Protein AF-A0A257W809-F1 (afdb_monomer)

Structure (mmCIF, N/CA/C/O backbone):
data_AF-A0A257W809-F1
#
_entry.id   AF-A0A257W809-F1
#
loop_
_atom_site.group_PDB
_atom_site.id
_atom_site.type_symbol
_atom_site.label_atom_id
_atom_site.label_alt_id
_atom_site.label_comp_id
_atom_site.label_asym_id
_atom_site.label_entity_id
_atom_site.label_seq_id
_atom_site.pdbx_PDB_ins_code
_atom_site.Cartn_x
_atom_site.Cartn_y
_atom_site.Cartn_z
_atom_site.occupancy
_atom_site.B_iso_or_equiv
_atom_site.auth_seq_id
_atom_site.auth_comp_id
_atom_site.auth_asym_id
_atom_site.auth_atom_id
_atom_site.pdbx_PDB_model_num
ATOM 1 N N . LEU A 1 1 ? 18.303 -10.948 19.053 1.00 70.69 1 LEU A N 1
ATOM 2 C CA . LEU A 1 1 ? 16.879 -10.993 18.641 1.00 70.69 1 LEU A CA 1
ATOM 3 C C . LEU A 1 1 ? 16.386 -9.646 18.102 1.00 70.69 1 LEU A C 1
ATOM 5 O O . LEU A 1 1 ? 15.969 -9.601 16.956 1.00 70.69 1 LEU A O 1
ATOM 9 N N . ALA A 1 2 ? 16.507 -8.548 18.862 1.00 74.88 2 ALA A N 1
ATOM 10 C CA . ALA A 1 2 ? 16.069 -7.210 18.430 1.00 74.88 2 ALA A CA 1
ATOM 11 C C . ALA A 1 2 ? 16.706 -6.735 17.104 1.00 74.88 2 ALA A C 1
ATOM 13 O O . ALA A 1 2 ? 15.988 -6.316 16.204 1.00 74.88 2 ALA A O 1
ATOM 14 N N . CYS A 1 3 ? 18.026 -6.891 16.923 1.00 78.38 3 CYS A N 1
ATOM 15 C CA . CYS A 1 3 ? 18.690 -6.518 15.662 1.00 78.38 3 CYS A CA 1
ATOM 16 C C . CYS A 1 3 ? 18.237 -7.364 14.459 1.00 78.38 3 CYS A C 1
ATOM 18 O O . CYS A 1 3 ? 18.166 -6.854 13.348 1.00 78.38 3 CYS A O 1
ATOM 20 N N . ALA A 1 4 ? 17.895 -8.639 14.677 1.00 81.19 4 ALA A N 1
ATOM 21 C CA . ALA A 1 4 ? 17.389 -9.511 13.616 1.00 81.19 4 ALA A CA 1
ATOM 22 C C . ALA A 1 4 ? 15.960 -9.121 13.202 1.00 81.19 4 ALA A C 1
ATOM 24 O O . ALA A 1 4 ? 15.661 -9.063 12.014 1.00 81.19 4 ALA A O 1
ATOM 25 N N . ALA A 1 5 ? 15.102 -8.778 14.171 1.00 78.06 5 ALA A N 1
ATOM 26 C CA . ALA A 1 5 ? 13.747 -8.293 13.906 1.00 78.06 5 ALA A CA 1
ATOM 27 C C . ALA A 1 5 ? 13.747 -6.942 13.164 1.00 78.06 5 ALA A C 1
ATOM 29 O O . ALA A 1 5 ? 13.004 -6.764 12.200 1.00 78.06 5 ALA A O 1
ATOM 30 N N . LEU A 1 6 ? 14.628 -6.015 13.559 1.00 78.38 6 LEU A N 1
ATOM 31 C CA . LEU A 1 6 ? 14.807 -4.736 12.863 1.00 78.38 6 LEU A CA 1
ATOM 32 C C . LEU A 1 6 ? 15.361 -4.928 11.443 1.00 78.38 6 LEU A C 1
ATOM 34 O O . LEU A 1 6 ? 14.878 -4.295 10.508 1.00 78.38 6 LEU A O 1
ATOM 38 N N . GLY A 1 7 ? 16.328 -5.834 11.263 1.00 80.38 7 GLY A N 1
ATOM 39 C CA . GLY A 1 7 ? 16.861 -6.179 9.944 1.00 80.38 7 GLY A CA 1
ATOM 40 C C . GLY A 1 7 ? 15.795 -6.752 9.006 1.00 80.38 7 GLY A C 1
ATOM 41 O O . GLY A 1 7 ? 15.710 -6.337 7.853 1.00 80.38 7 GLY A O 1
ATOM 42 N N . PHE A 1 8 ? 14.931 -7.637 9.509 1.00 82.56 8 PHE A N 1
ATOM 43 C CA . PHE A 1 8 ? 13.833 -8.210 8.727 1.00 82.56 8 PHE A CA 1
ATOM 44 C C . PHE A 1 8 ? 12.796 -7.156 8.317 1.00 82.56 8 PHE A C 1
ATOM 46 O O . PHE A 1 8 ? 12.375 -7.120 7.163 1.00 82.56 8 PHE A O 1
ATOM 53 N N . SER A 1 9 ? 12.434 -6.250 9.232 1.00 79.62 9 SER A N 1
ATOM 54 C CA . SER A 1 9 ? 11.493 -5.162 8.938 1.00 79.62 9 SER A CA 1
ATOM 55 C C . SER A 1 9 ? 12.020 -4.216 7.856 1.00 79.62 9 SER A C 1
ATOM 57 O O . SER A 1 9 ? 11.270 -3.827 6.962 1.00 79.62 9 SER A O 1
ATOM 59 N N . THR A 1 10 ? 13.304 -3.853 7.912 1.00 81.44 10 THR A N 1
ATOM 60 C CA . THR A 1 10 ? 13.934 -3.002 6.890 1.00 81.44 10 THR A CA 1
ATOM 61 C C . THR A 1 10 ? 14.076 -3.743 5.557 1.00 81.44 10 THR A C 1
ATOM 63 O O . THR A 1 10 ? 13.860 -3.154 4.501 1.00 81.44 10 THR A O 1
ATOM 66 N N . GLY A 1 11 ? 14.377 -5.046 5.595 1.00 83.12 11 GLY A N 1
ATOM 67 C CA . GLY A 1 11 ? 14.465 -5.897 4.407 1.00 83.12 11 GLY A CA 1
ATOM 68 C C . GLY A 1 11 ? 13.133 -6.035 3.666 1.00 83.12 11 GLY A C 1
ATOM 69 O O . GLY A 1 11 ? 13.098 -5.871 2.450 1.00 83.12 11 GLY A O 1
ATOM 70 N N . PHE A 1 12 ? 12.026 -6.248 4.385 1.00 83.88 12 PHE A N 1
ATOM 71 C CA . PHE A 1 12 ? 10.683 -6.264 3.790 1.00 83.88 12 PHE A CA 1
ATOM 72 C C . PHE A 1 12 ? 10.384 -4.965 3.034 1.00 83.88 12 PHE A C 1
ATOM 74 O O . PHE A 1 12 ? 9.895 -4.984 1.906 1.00 83.8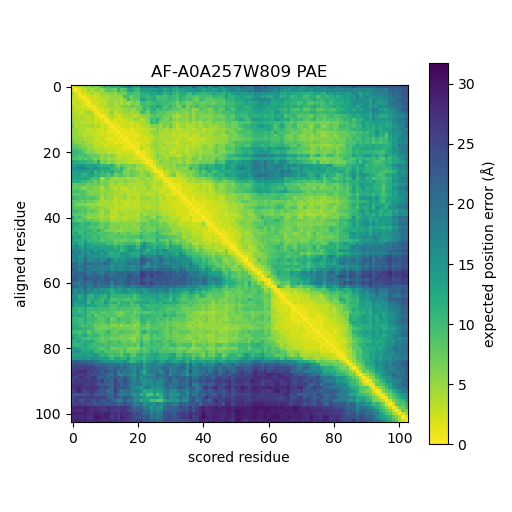8 12 PHE A O 1
ATOM 81 N N . TRP A 1 13 ? 10.725 -3.830 3.642 1.00 83.12 13 TRP A N 1
ATOM 82 C CA . TRP A 1 13 ? 10.482 -2.524 3.045 1.00 83.12 13 TRP A CA 1
ATOM 83 C C . TRP A 1 13 ? 11.326 -2.292 1.785 1.00 83.12 13 TRP A C 1
ATOM 85 O O . TRP A 1 13 ? 10.833 -1.732 0.808 1.00 83.12 13 TRP A O 1
ATOM 95 N N . ALA A 1 14 ? 12.574 -2.769 1.775 1.00 83.88 14 ALA A N 1
ATOM 96 C CA . ALA A 1 14 ? 13.424 -2.729 0.589 1.00 83.88 14 ALA A CA 1
ATOM 97 C C . ALA A 1 14 ? 12.812 -3.529 -0.573 1.00 83.88 14 ALA A C 1
ATOM 99 O O . ALA A 1 14 ? 12.725 -3.004 -1.679 1.00 83.88 14 ALA A O 1
ATOM 100 N N . ILE A 1 15 ? 12.320 -4.746 -0.307 1.00 85.12 15 ILE A N 1
ATOM 101 C CA . ILE A 1 15 ? 11.672 -5.595 -1.322 1.00 85.12 15 ILE A CA 1
ATOM 102 C C . ILE A 1 15 ? 10.394 -4.933 -1.856 1.00 85.12 15 ILE A C 1
ATOM 104 O O . ILE A 1 15 ? 10.154 -4.924 -3.058 1.00 85.12 15 ILE A O 1
ATOM 108 N N . PHE A 1 16 ? 9.582 -4.334 -0.983 1.00 82.56 16 PHE A N 1
ATOM 109 C CA . PHE A 1 16 ? 8.386 -3.593 -1.391 1.00 82.56 16 PHE A CA 1
ATOM 110 C C . PHE A 1 16 ? 8.708 -2.477 -2.397 1.00 82.56 16 PHE A C 1
ATOM 112 O O . PHE A 1 16 ? 8.046 -2.351 -3.428 1.00 82.56 16 PHE A O 1
ATOM 119 N N . VAL A 1 17 ? 9.749 -1.688 -2.121 1.00 81.94 17 VAL A N 1
ATOM 120 C CA . VAL A 1 17 ? 10.167 -0.600 -3.010 1.00 81.94 17 VAL A CA 1
ATOM 121 C C . VAL A 1 17 ? 10.712 -1.124 -4.332 1.00 81.94 17 VAL A C 1
ATOM 123 O O . VAL A 1 17 ? 10.402 -0.549 -5.373 1.00 81.94 17 VAL A O 1
ATOM 126 N N . THR A 1 18 ? 11.495 -2.203 -4.319 1.00 82.06 18 THR A N 1
ATOM 127 C CA . THR A 1 18 ? 12.045 -2.768 -5.557 1.00 82.06 18 THR A CA 1
ATOM 128 C C . THR A 1 18 ? 10.956 -3.380 -6.426 1.00 82.06 18 THR A C 1
ATOM 130 O O . THR A 1 18 ? 10.909 -3.058 -7.606 1.00 82.06 18 THR A O 1
ATOM 133 N N . MET A 1 19 ? 10.022 -4.145 -5.849 1.00 81.12 19 MET A N 1
ATOM 134 C CA . MET A 1 19 ? 8.885 -4.711 -6.591 1.00 81.12 19 MET A CA 1
ATOM 135 C C . MET A 1 19 ? 8.035 -3.620 -7.255 1.00 81.12 19 MET A C 1
ATOM 137 O O . MET A 1 19 ? 7.615 -3.767 -8.399 1.00 81.12 19 MET A O 1
ATOM 141 N N . GLY A 1 20 ? 7.804 -2.502 -6.559 1.00 76.38 20 GLY A N 1
ATOM 142 C CA . GLY A 1 20 ? 7.085 -1.360 -7.121 1.00 76.38 20 GLY A CA 1
ATOM 143 C C . GLY A 1 20 ? 7.879 -0.616 -8.199 1.00 76.38 20 GLY A C 1
ATOM 144 O O . GLY A 1 20 ? 7.317 -0.202 -9.207 1.00 76.38 20 GLY A O 1
ATOM 145 N N . ALA A 1 21 ? 9.190 -0.458 -8.014 1.00 78.94 21 ALA A N 1
ATOM 146 C CA . ALA A 1 21 ? 10.057 0.218 -8.975 1.00 78.94 21 ALA A CA 1
ATOM 147 C C . ALA A 1 21 ? 10.293 -0.608 -10.252 1.00 78.94 21 ALA A C 1
ATOM 149 O O . ALA A 1 21 ? 10.509 -0.026 -11.310 1.00 78.94 21 ALA A O 1
ATOM 150 N N . GLU A 1 22 ? 10.221 -1.938 -10.165 1.00 76.12 22 GLU A N 1
ATOM 151 C CA . GLU A 1 22 ? 10.302 -2.865 -11.304 1.00 7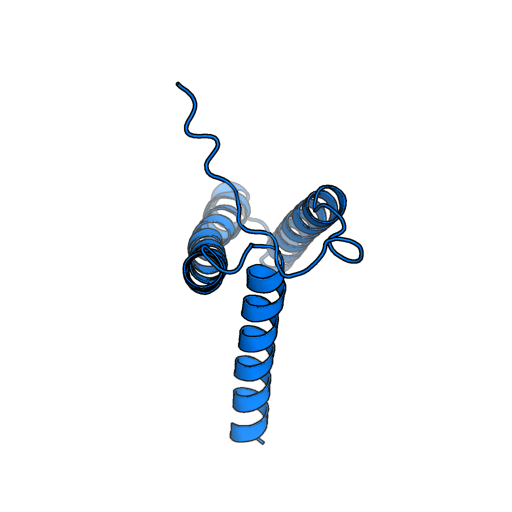6.12 22 GLU A CA 1
ATOM 152 C C . GLU A 1 22 ? 9.103 -2.762 -12.252 1.00 76.12 22 GLU A C 1
ATOM 154 O O . GLU A 1 22 ? 9.210 -3.151 -13.412 1.00 76.12 22 GLU A O 1
ATOM 159 N N . GLN A 1 23 ? 7.984 -2.188 -11.798 1.00 68.00 23 GLN A N 1
ATOM 160 C CA . GLN A 1 23 ? 6.839 -1.924 -12.669 1.00 68.00 23 GLN A CA 1
ATOM 161 C C . GLN A 1 23 ? 7.122 -0.810 -13.691 1.00 68.00 23 GLN A C 1
ATOM 163 O O . 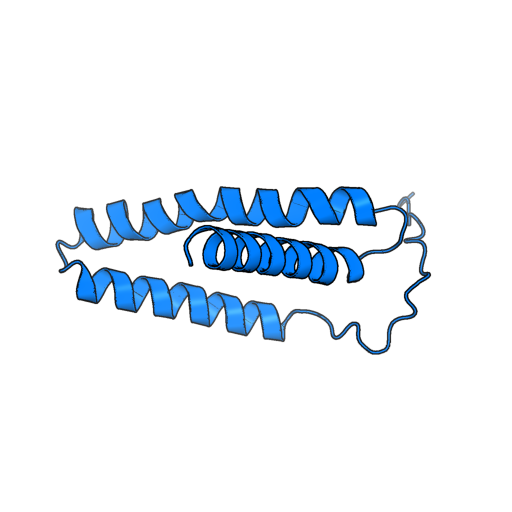GLN A 1 23 ? 6.441 -0.745 -14.710 1.00 68.00 23 GLN A O 1
ATOM 168 N N . PHE A 1 24 ? 8.126 0.044 -13.453 1.00 65.50 24 PHE A N 1
ATOM 169 C CA . PHE A 1 24 ? 8.421 1.235 -14.254 1.00 65.50 24 PHE A CA 1
ATOM 170 C C . PHE A 1 24 ? 9.751 1.116 -15.008 1.00 65.50 24 PHE A C 1
ATOM 172 O O . PHE A 1 24 ? 10.719 0.528 -14.521 1.00 65.50 24 PHE A O 1
ATOM 179 N N . GLY A 1 25 ? 9.821 1.737 -16.189 1.00 66.81 25 GLY A N 1
ATOM 180 C CA . GLY A 1 25 ? 11.039 1.796 -16.997 1.00 66.81 25 GLY A CA 1
ATOM 181 C C . GLY A 1 25 ? 12.213 2.478 -16.280 1.00 66.81 25 GLY A C 1
ATOM 182 O O . GLY A 1 25 ? 12.057 3.253 -15.331 1.00 66.81 25 GLY A O 1
ATOM 183 N N . THR A 1 26 ? 13.431 2.234 -16.759 1.00 72.06 26 THR A N 1
ATOM 184 C CA . THR A 1 26 ? 14.690 2.657 -16.117 1.00 72.06 26 THR A CA 1
ATOM 185 C C . THR A 1 26 ? 14.806 4.167 -15.875 1.00 72.06 26 THR A C 1
ATOM 187 O O . THR A 1 26 ? 15.442 4.558 -14.895 1.00 72.06 26 THR A O 1
ATOM 190 N N . ASN A 1 27 ? 14.158 4.999 -16.702 1.00 70.88 27 ASN A N 1
ATOM 191 C CA . ASN A 1 27 ? 14.125 6.463 -16.564 1.00 70.88 27 ASN A CA 1
ATOM 192 C C . ASN A 1 27 ? 13.332 6.941 -15.341 1.00 70.88 27 ASN A C 1
ATOM 194 O O . ASN A 1 27 ? 13.724 7.904 -14.687 1.00 70.88 27 ASN A O 1
ATOM 198 N N . LEU A 1 28 ? 12.231 6.262 -15.013 1.00 75.62 28 LEU A N 1
ATOM 199 C CA . LEU A 1 28 ? 11.348 6.634 -13.90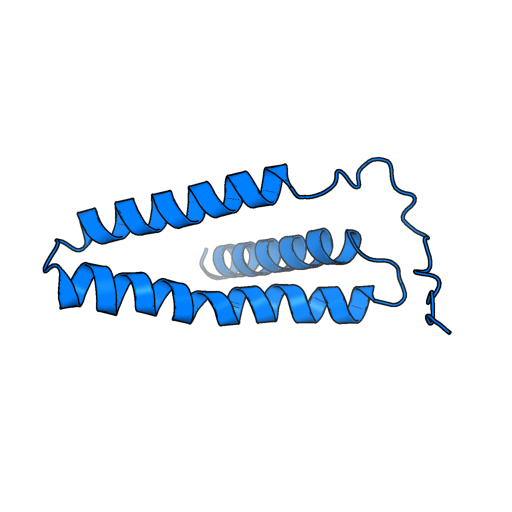5 1.00 75.62 28 LEU A CA 1
ATOM 200 C C . LEU A 1 28 ? 11.563 5.768 -12.668 1.00 75.62 28 LEU A C 1
ATOM 202 O O . LEU A 1 28 ? 11.039 6.087 -11.608 1.00 75.62 28 LEU A O 1
ATOM 206 N N . ARG A 1 29 ? 12.383 4.719 -12.751 1.00 78.62 29 ARG A N 1
ATOM 207 C CA . ARG A 1 29 ? 12.635 3.777 -11.654 1.00 78.62 29 ARG A CA 1
ATOM 208 C C . ARG A 1 29 ? 13.101 4.448 -10.357 1.00 78.62 29 ARG A C 1
ATOM 210 O O . ARG A 1 29 ? 12.631 4.084 -9.283 1.00 78.62 29 ARG A O 1
ATOM 217 N N . ALA A 1 30 ? 13.991 5.443 -10.433 1.00 77.69 30 ALA A N 1
ATOM 218 C CA . ALA A 1 30 ? 14.446 6.190 -9.251 1.00 77.69 30 ALA A CA 1
ATOM 219 C C . ALA A 1 30 ? 13.320 7.043 -8.629 1.00 77.69 30 ALA A C 1
ATOM 221 O O . ALA A 1 30 ? 13.189 7.134 -7.405 1.00 77.69 30 ALA A O 1
ATOM 222 N N . THR A 1 31 ? 12.467 7.621 -9.474 1.00 80.38 31 THR A N 1
ATOM 223 C CA . THR A 1 31 ? 11.289 8.395 -9.065 1.00 80.38 31 THR A CA 1
ATOM 224 C C . THR A 1 31 ? 10.200 7.488 -8.488 1.00 80.38 31 THR A C 1
ATOM 226 O O . THR A 1 31 ? 9.634 7.795 -7.441 1.00 80.38 31 THR A O 1
ATOM 229 N N . ALA A 1 32 ? 9.947 6.329 -9.095 1.00 80.00 32 ALA A N 1
ATOM 230 C CA . ALA A 1 32 ? 8.994 5.329 -8.625 1.00 80.00 32 ALA A CA 1
ATOM 231 C C . ALA A 1 32 ? 9.418 4.746 -7.269 1.00 80.00 32 ALA A C 1
ATOM 233 O O . ALA A 1 32 ? 8.624 4.731 -6.327 1.00 80.00 32 ALA A O 1
ATOM 234 N N . ALA A 1 33 ? 10.697 4.380 -7.123 1.00 82.50 33 ALA A N 1
ATOM 235 C CA . ALA A 1 33 ? 11.251 3.845 -5.879 1.00 82.50 33 ALA A CA 1
ATOM 236 C C . ALA A 1 33 ? 11.113 4.806 -4.684 1.00 82.50 33 ALA A C 1
ATOM 238 O O . ALA A 1 33 ? 11.049 4.371 -3.537 1.00 82.50 33 ALA A O 1
ATOM 239 N N . THR A 1 34 ? 11.055 6.117 -4.927 1.00 84.19 34 THR A N 1
ATOM 240 C CA . THR A 1 34 ? 10.892 7.127 -3.869 1.00 84.19 34 THR A CA 1
ATOM 241 C C . THR A 1 34 ? 9.438 7.565 -3.683 1.00 84.19 34 THR A C 1
ATOM 243 O O . THR A 1 34 ? 9.005 7.802 -2.553 1.00 84.19 34 THR A O 1
ATOM 246 N N . THR A 1 35 ? 8.651 7.616 -4.757 1.00 82.50 35 THR A N 1
ATOM 247 C CA . THR A 1 35 ? 7.256 8.080 -4.731 1.00 82.50 35 THR A CA 1
ATOM 248 C C . THR A 1 35 ? 6.314 7.047 -4.130 1.00 82.50 35 THR A C 1
ATOM 250 O O . THR A 1 35 ? 5.496 7.399 -3.283 1.00 82.50 35 THR A O 1
ATOM 253 N N . ILE A 1 36 ? 6.453 5.771 -4.503 1.00 82.88 36 ILE A N 1
ATOM 254 C CA . ILE A 1 36 ? 5.611 4.672 -4.007 1.00 82.88 36 ILE A CA 1
ATOM 255 C C . ILE A 1 36 ? 5.609 4.620 -2.469 1.00 82.88 36 ILE A C 1
ATOM 257 O O . ILE A 1 36 ? 4.538 4.725 -1.864 1.00 82.88 36 ILE A O 1
ATOM 261 N N . PRO A 1 37 ? 6.767 4.551 -1.784 1.00 82.56 37 PRO A N 1
ATOM 262 C CA . PRO A 1 37 ? 6.770 4.540 -0.327 1.00 82.56 37 PRO A CA 1
ATOM 263 C C . PRO A 1 37 ? 6.320 5.856 0.316 1.00 82.56 37 PRO A C 1
ATOM 265 O O . PRO A 1 37 ? 5.802 5.844 1.436 1.00 82.56 37 PRO A O 1
ATOM 268 N N . ASN A 1 38 ? 6.527 6.998 -0.345 1.00 84.12 38 ASN A N 1
ATOM 269 C CA . ASN A 1 38 ? 6.037 8.281 0.155 1.00 84.12 38 ASN A CA 1
ATOM 270 C C . ASN A 1 38 ? 4.503 8.357 0.085 1.00 84.12 38 ASN A C 1
ATOM 272 O O . ASN A 1 38 ? 3.868 8.822 1.029 1.00 84.12 38 ASN A O 1
ATOM 276 N N . MET A 1 39 ? 3.906 7.819 -0.981 1.00 82.00 39 MET A N 1
ATOM 277 C CA . MET A 1 39 ? 2.457 7.726 -1.147 1.00 82.00 39 MET A CA 1
ATOM 278 C C . MET A 1 39 ? 1.829 6.798 -0.103 1.00 82.00 39 MET A C 1
ATOM 280 O O . MET A 1 39 ? 0.861 7.182 0.552 1.00 82.00 39 MET A O 1
ATOM 284 N N . VAL A 1 40 ? 2.428 5.623 0.142 1.00 82.44 40 VAL A N 1
ATOM 285 C CA . VAL A 1 40 ? 1.990 4.721 1.225 1.00 82.44 40 VAL A CA 1
ATOM 286 C C . VAL A 1 40 ? 2.011 5.445 2.570 1.00 82.44 40 VAL A C 1
ATOM 288 O O . VAL A 1 40 ? 1.049 5.375 3.331 1.00 82.44 40 VAL A O 1
ATOM 291 N N . ARG A 1 41 ? 3.075 6.206 2.851 1.00 80.88 41 ARG A N 1
ATOM 292 C CA . ARG A 1 41 ? 3.194 6.978 4.093 1.00 80.88 41 ARG A CA 1
ATOM 293 C C . ARG A 1 41 ? 2.149 8.088 4.208 1.00 80.88 41 ARG A C 1
ATOM 295 O O . ARG A 1 41 ? 1.671 8.328 5.311 1.00 80.88 41 ARG A O 1
ATOM 302 N N . GLY A 1 42 ? 1.788 8.740 3.102 1.00 81.38 42 GLY A N 1
ATOM 303 C CA . GLY A 1 42 ? 0.728 9.752 3.046 1.00 81.38 42 GLY A CA 1
ATOM 304 C C . GLY A 1 42 ? -0.683 9.175 3.203 1.00 81.38 42 GLY A C 1
ATOM 305 O O . GLY A 1 42 ? -1.556 9.832 3.767 1.00 81.38 42 GLY A O 1
ATOM 306 N N . ALA A 1 43 ? -0.901 7.925 2.790 1.00 81.06 43 ALA A N 1
ATOM 307 C CA . ALA A 1 43 ? -2.175 7.231 2.967 1.00 81.06 43 ALA A CA 1
ATOM 308 C C . ALA A 1 43 ? -2.424 6.791 4.423 1.00 81.06 43 ALA A C 1
ATOM 310 O O . ALA A 1 43 ? -3.575 6.735 4.856 1.00 81.06 43 ALA A O 1
ATOM 311 N N . LEU A 1 44 ? -1.371 6.532 5.212 1.00 79.81 44 LEU A N 1
ATOM 312 C CA . LEU A 1 44 ? -1.489 6.152 6.630 1.00 79.81 44 LEU A CA 1
ATOM 313 C C . LEU A 1 44 ? -2.317 7.148 7.473 1.00 79.81 44 LEU A C 1
ATOM 315 O O . LEU A 1 44 ? -3.256 6.707 8.140 1.00 79.81 44 LEU A O 1
ATOM 319 N N . PRO A 1 45 ? -2.039 8.470 7.467 1.00 80.81 45 PRO A N 1
ATOM 320 C CA . PRO A 1 45 ? -2.865 9.435 8.186 1.00 80.81 45 PRO A CA 1
ATOM 321 C C . PRO A 1 45 ? -4.294 9.525 7.647 1.00 80.81 45 PRO A C 1
ATOM 323 O O . PRO A 1 45 ? -5.201 9.766 8.437 1.00 80.81 45 PRO A O 1
ATOM 326 N N . LEU A 1 46 ? -4.523 9.285 6.352 1.00 77.44 46 LEU A N 1
ATOM 327 C CA . LEU A 1 46 ? -5.872 9.259 5.777 1.00 77.44 46 LEU A CA 1
ATOM 328 C C . LEU A 1 46 ? -6.691 8.075 6.320 1.00 77.44 46 LEU A C 1
ATOM 330 O O . LEU A 1 46 ? -7.833 8.252 6.744 1.00 77.44 46 LEU A O 1
ATOM 334 N N . ILE A 1 47 ? -6.080 6.887 6.387 1.00 77.62 47 ILE A N 1
ATOM 335 C CA . ILE A 1 47 ? -6.681 5.688 6.992 1.00 77.62 47 ILE A CA 1
ATOM 336 C C . ILE A 1 47 ? -6.930 5.917 8.487 1.00 77.62 47 ILE A C 1
ATOM 338 O O . ILE A 1 47 ? -7.991 5.567 8.999 1.00 77.62 47 ILE A O 1
ATOM 342 N N . ASN A 1 48 ? -5.981 6.546 9.188 1.00 75.88 48 ASN A N 1
ATOM 343 C CA . ASN A 1 48 ? -6.135 6.866 10.604 1.00 75.88 48 ASN A CA 1
ATOM 344 C C . ASN A 1 48 ? -7.270 7.876 10.839 1.00 75.88 48 ASN A C 1
ATOM 346 O O . ASN A 1 48 ? -8.067 7.685 11.748 1.00 75.88 48 ASN A O 1
ATOM 350 N N . LEU A 1 49 ? -7.415 8.896 9.990 1.00 74.00 49 LEU A N 1
ATOM 351 C CA . LEU A 1 49 ? -8.535 9.841 10.039 1.00 74.00 49 LEU A CA 1
ATOM 352 C C . LEU A 1 49 ? -9.883 9.132 9.873 1.00 74.00 49 LEU A C 1
ATOM 354 O O . LEU A 1 49 ? -10.815 9.420 10.623 1.00 74.00 49 LEU A O 1
ATOM 358 N N . LEU A 1 50 ? -9.975 8.182 8.942 1.00 67.62 50 LEU A N 1
ATOM 359 C CA . LEU A 1 50 ? -11.184 7.388 8.731 1.00 67.62 50 LEU A CA 1
ATOM 360 C C . LEU A 1 50 ? -11.485 6.496 9.950 1.00 67.62 50 LEU A C 1
ATOM 362 O O . LEU A 1 50 ? -12.597 6.500 10.468 1.00 67.62 50 LEU A O 1
ATOM 366 N N . PHE A 1 51 ? -10.478 5.798 10.473 1.00 67.00 51 PHE A N 1
ATOM 367 C CA . PHE A 1 51 ? -10.595 4.956 11.666 1.00 67.00 51 PHE A CA 1
ATOM 368 C C . PHE A 1 51 ? -10.983 5.751 12.926 1.00 67.00 51 PHE A C 1
ATOM 370 O O . PHE A 1 51 ? -11.951 5.432 13.614 1.00 67.00 51 PHE A O 1
ATOM 377 N N . LEU A 1 52 ? -10.241 6.813 13.222 1.00 66.31 52 LEU A N 1
ATOM 378 C CA . LEU A 1 52 ? -10.284 7.506 14.505 1.00 66.31 52 LEU A CA 1
ATOM 379 C C . LEU A 1 52 ? -11.396 8.563 14.541 1.00 66.31 52 LEU A C 1
ATOM 381 O O . LEU A 1 52 ? -12.159 8.614 15.503 1.00 66.31 52 LEU A O 1
ATOM 385 N N . ASN A 1 53 ? -11.556 9.380 13.492 1.00 60.97 53 ASN A N 1
ATOM 386 C CA . ASN A 1 53 ? -12.601 10.412 13.481 1.00 60.97 53 ASN A CA 1
ATOM 387 C C . ASN A 1 53 ? -13.972 9.885 13.044 1.00 60.97 53 ASN A C 1
ATOM 389 O O . ASN A 1 53 ? -14.972 10.323 13.608 1.00 60.97 53 ASN A O 1
ATOM 393 N N . VAL A 1 54 ? -14.051 8.954 12.086 1.00 60.72 54 VAL A N 1
ATOM 394 C CA . VAL A 1 54 ? -15.354 8.460 11.604 1.00 60.72 54 VAL A CA 1
ATOM 395 C C . VAL A 1 54 ? -15.841 7.289 12.454 1.00 60.72 54 VAL A C 1
ATOM 397 O O . VAL A 1 54 ? -16.889 7.399 13.088 1.00 60.72 54 VAL A O 1
ATOM 400 N N . PHE A 1 55 ? -15.076 6.198 12.547 1.00 58.97 55 PHE A N 1
ATOM 401 C CA . PHE A 1 55 ? -15.546 5.011 13.272 1.00 58.97 55 PHE A CA 1
ATOM 402 C C . PHE A 1 55 ? -15.515 5.182 14.795 1.00 58.97 55 PHE A C 1
ATOM 404 O O . PHE A 1 55 ? -16.482 4.830 15.470 1.00 58.97 55 PHE A O 1
ATOM 411 N N . GLN A 1 56 ? -14.440 5.751 15.345 1.00 58.53 56 GLN A N 1
ATOM 412 C CA . GLN A 1 56 ? -14.295 5.874 16.797 1.00 58.53 56 GLN A CA 1
ATOM 413 C C . GLN A 1 56 ? -15.066 7.076 17.368 1.00 58.53 56 GLN A C 1
ATOM 415 O O . GLN A 1 56 ? -15.821 6.930 18.327 1.00 58.53 56 GLN A O 1
ATOM 420 N N . LYS A 1 57 ? -14.907 8.267 16.774 1.00 59.25 57 LYS A N 1
ATOM 421 C CA . LYS A 1 57 ? -15.447 9.521 17.332 1.00 59.25 57 LYS A CA 1
ATOM 422 C C . LYS A 1 57 ? -16.903 9.808 16.952 1.00 59.25 57 LYS A C 1
ATOM 424 O O . LYS A 1 57 ? -17.617 10.387 17.765 1.00 59.25 57 LYS A O 1
ATOM 429 N N . SER A 1 58 ? -17.348 9.422 15.751 1.00 56.91 58 SER A N 1
ATOM 430 C CA . SER A 1 58 ? -18.724 9.682 15.292 1.00 56.91 58 SER A CA 1
ATOM 431 C C . SER A 1 58 ? -19.703 8.544 15.601 1.00 56.91 58 SER A C 1
ATOM 433 O O . SER A 1 58 ? -20.884 8.820 15.798 1.00 56.91 58 SER A O 1
ATOM 435 N N . TRP A 1 59 ? -19.242 7.286 15.645 1.00 57.34 59 TRP A N 1
ATOM 436 C CA . TRP A 1 59 ? -20.100 6.116 15.901 1.00 57.34 59 TRP A CA 1
ATOM 437 C C . TRP A 1 59 ? -19.951 5.491 17.295 1.00 57.34 59 TRP A C 1
ATOM 439 O O . TRP A 1 59 ? -20.817 4.713 17.691 1.00 57.34 59 TRP A O 1
ATOM 449 N N . GLY A 1 60 ? -18.911 5.839 18.064 1.00 60.88 60 GLY A N 1
ATOM 450 C CA . GLY A 1 60 ? -18.727 5.349 19.437 1.00 60.88 60 GLY A CA 1
ATOM 451 C C . GLY A 1 60 ? -18.506 3.835 19.542 1.00 60.88 60 GLY A C 1
ATOM 452 O O . GLY A 1 60 ? -18.813 3.243 20.574 1.00 60.88 60 GLY A O 1
ATOM 453 N N . TRP A 1 61 ? -18.027 3.195 18.472 1.00 60.47 61 TRP A N 1
ATOM 454 C CA . TRP A 1 61 ? -17.799 1.750 18.428 1.00 60.47 61 TRP A CA 1
ATOM 455 C C . TRP A 1 61 ? -16.507 1.341 19.134 1.00 60.47 61 TRP A C 1
ATOM 457 O O . TRP A 1 61 ? -15.534 2.096 19.181 1.00 60.47 61 TRP A O 1
ATOM 467 N N . ASP A 1 62 ? -16.498 0.113 19.655 1.00 66.00 62 ASP A N 1
ATOM 468 C CA . ASP A 1 62 ? -15.334 -0.467 20.320 1.00 66.00 62 ASP A CA 1
ATOM 469 C C . ASP A 1 62 ? -14.123 -0.547 19.362 1.00 66.00 62 ASP A C 1
ATOM 471 O O . ASP A 1 62 ? -14.262 -0.703 18.139 1.00 66.00 62 ASP A O 1
ATOM 475 N N . ILE A 1 63 ? -12.911 -0.441 19.916 1.00 68.38 63 ILE A N 1
ATOM 476 C CA . ILE A 1 63 ? -11.637 -0.421 19.165 1.00 68.38 63 ILE A CA 1
ATOM 477 C C . ILE A 1 63 ? -11.503 -1.673 18.290 1.00 68.38 63 ILE A C 1
ATOM 479 O O . ILE A 1 63 ? -10.971 -1.628 17.180 1.00 68.38 63 ILE A O 1
ATOM 483 N N . ILE A 1 64 ? -12.038 -2.792 18.775 1.00 73.75 64 ILE A N 1
ATOM 484 C CA . ILE A 1 64 ? -11.996 -4.080 18.090 1.00 73.75 64 ILE A CA 1
ATOM 485 C C . ILE A 1 64 ? -12.872 -4.051 16.829 1.00 73.75 64 ILE A C 1
ATOM 487 O O . ILE A 1 64 ? -12.417 -4.443 15.755 1.00 73.75 64 ILE A O 1
ATOM 491 N N . GLN A 1 65 ? -14.106 -3.544 16.921 1.00 72.06 65 GLN A N 1
ATOM 492 C CA . GLN A 1 65 ? -15.034 -3.511 15.783 1.00 72.06 65 GLN A CA 1
ATOM 493 C C . GLN A 1 65 ? -14.596 -2.511 14.713 1.00 72.06 65 GLN A C 1
ATOM 495 O O . GLN A 1 65 ? -14.586 -2.835 13.525 1.00 72.06 65 GLN A O 1
ATOM 500 N N . SER A 1 66 ? -14.176 -1.316 15.130 1.00 70.00 66 SER A N 1
ATOM 501 C CA . SER A 1 66 ? -13.640 -0.304 14.213 1.00 70.00 66 SER A CA 1
ATOM 502 C C . SER A 1 66 ? -12.369 -0.796 13.506 1.00 70.00 66 SER A C 1
ATOM 504 O O . SER A 1 66 ? -12.177 -0.520 12.317 1.00 70.00 66 SER A O 1
ATOM 506 N N . GLY A 1 67 ? -11.525 -1.565 14.206 1.00 73.94 67 GLY A N 1
ATOM 507 C CA . GLY A 1 67 ? -10.266 -2.087 13.674 1.00 73.94 67 GLY A CA 1
ATOM 508 C C . GLY A 1 67 ? -10.498 -3.173 12.632 1.00 73.94 67 GLY A C 1
ATOM 509 O O . GLY A 1 67 ? -9.919 -3.121 11.548 1.00 73.94 67 GLY A O 1
ATOM 510 N N . ILE A 1 68 ? -11.407 -4.109 12.924 1.00 80.31 68 ILE A N 1
ATOM 511 C CA . ILE A 1 68 ? -11.804 -5.167 11.987 1.00 80.31 68 ILE A CA 1
ATOM 512 C C . ILE A 1 68 ? -12.397 -4.558 10.716 1.00 80.31 68 ILE A C 1
ATOM 514 O O . ILE A 1 68 ? -11.988 -4.927 9.620 1.00 80.31 68 ILE A O 1
ATOM 518 N N . ILE A 1 69 ? -13.316 -3.597 10.837 1.00 79.31 69 ILE A N 1
ATOM 519 C CA . ILE A 1 69 ? -13.989 -3.008 9.671 1.00 79.31 69 ILE A CA 1
ATOM 520 C C . ILE A 1 69 ? -13.020 -2.194 8.820 1.00 79.31 69 ILE A C 1
ATOM 522 O O . ILE A 1 69 ? -13.022 -2.337 7.600 1.00 79.31 69 ILE A O 1
ATOM 526 N N . THR A 1 70 ? -12.147 -1.400 9.443 1.00 79.25 70 THR A N 1
ATOM 527 C CA . THR A 1 70 ? -11.121 -0.644 8.708 1.00 79.25 70 THR A CA 1
ATOM 528 C C . THR A 1 70 ? -10.132 -1.585 8.023 1.00 79.25 70 THR A C 1
ATOM 530 O O . THR A 1 70 ? -9.797 -1.375 6.860 1.00 79.25 70 THR A O 1
ATOM 533 N N . GLY A 1 71 ? -9.713 -2.657 8.703 1.00 80.06 71 GLY A N 1
ATOM 534 C CA . GLY A 1 71 ? -8.854 -3.688 8.126 1.00 80.06 71 GLY A CA 1
ATOM 535 C C . GLY A 1 71 ? -9.497 -4.376 6.923 1.00 80.06 71 GLY A C 1
ATOM 536 O O . GLY A 1 71 ? -8.873 -4.466 5.872 1.00 80.06 71 GLY A O 1
ATOM 537 N N . VAL A 1 72 ? -10.760 -4.796 7.035 1.00 84.56 72 VAL A N 1
ATOM 538 C CA . VAL A 1 72 ? -11.513 -5.410 5.929 1.00 84.56 72 VAL A CA 1
ATOM 539 C C . VAL A 1 72 ? -11.673 -4.437 4.760 1.00 84.56 72 VAL A C 1
ATOM 541 O O . VAL A 1 72 ? -11.464 -4.833 3.617 1.00 84.56 72 VAL A O 1
ATOM 544 N N . LEU A 1 73 ? -11.966 -3.160 5.027 1.00 82.06 73 LEU A N 1
ATOM 545 C CA . LEU A 1 73 ? -12.053 -2.121 3.997 1.00 82.06 73 LEU A CA 1
ATOM 546 C C . LEU A 1 73 ? -10.730 -1.967 3.245 1.00 82.06 73 LEU A C 1
ATOM 548 O O . LEU A 1 73 ? -10.702 -2.088 2.022 1.00 82.06 73 LEU A O 1
ATOM 552 N N . VAL A 1 74 ? -9.623 -1.774 3.963 1.00 82.88 74 VAL A N 1
ATOM 553 C CA . VAL A 1 74 ? -8.297 -1.626 3.348 1.00 82.88 74 VAL A CA 1
ATOM 554 C C . VAL A 1 74 ? -7.908 -2.890 2.578 1.00 82.88 74 VAL A C 1
ATOM 556 O O . VAL A 1 74 ? -7.437 -2.787 1.447 1.00 82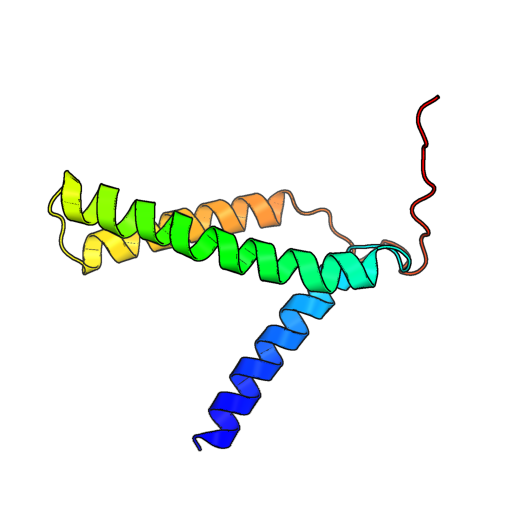.88 74 VAL A O 1
ATOM 559 N N . MET A 1 75 ? -8.166 -4.080 3.128 1.00 81.94 75 MET A N 1
ATOM 560 C CA . MET A 1 75 ? -7.917 -5.355 2.446 1.00 81.94 75 MET A CA 1
ATOM 561 C C . MET A 1 75 ? -8.743 -5.496 1.167 1.00 81.94 75 MET A C 1
ATOM 563 O O . MET A 1 75 ? -8.202 -5.884 0.138 1.00 81.94 75 MET A O 1
ATOM 567 N N . SER A 1 76 ? -10.027 -5.139 1.193 1.00 83.00 76 SER A N 1
ATOM 568 C CA . SER A 1 76 ? -10.886 -5.189 0.006 1.00 83.00 76 SER A CA 1
ATOM 569 C C . SER A 1 76 ? -10.426 -4.217 -1.086 1.00 83.00 76 SER A C 1
ATOM 571 O O . SER A 1 76 ? -10.310 -4.622 -2.239 1.00 83.00 76 SER A O 1
ATOM 573 N N . ILE A 1 77 ? -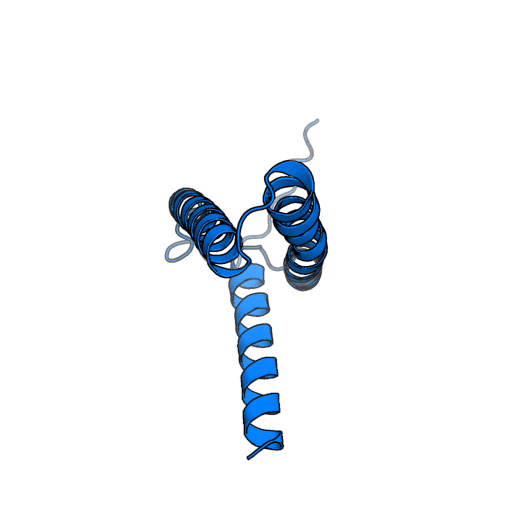10.053 -2.982 -0.728 1.00 80.75 77 ILE A N 1
ATOM 574 C CA . ILE A 1 77 ? -9.476 -2.006 -1.668 1.00 80.75 77 ILE A CA 1
ATOM 575 C C . ILE A 1 77 ? -8.159 -2.535 -2.242 1.00 80.75 77 ILE A C 1
ATOM 577 O O . ILE A 1 77 ? -7.926 -2.422 -3.441 1.00 80.75 77 ILE A O 1
ATOM 581 N N . THR A 1 78 ? -7.321 -3.151 -1.407 1.00 78.88 78 THR A N 1
ATOM 582 C CA . THR A 1 78 ? -6.035 -3.721 -1.829 1.00 78.88 78 THR A CA 1
ATOM 583 C C . THR A 1 78 ? -6.236 -4.875 -2.806 1.00 78.88 78 THR A C 1
ATOM 585 O O . THR A 1 78 ? -5.541 -4.940 -3.810 1.00 78.88 78 THR A O 1
ATOM 588 N N . LEU A 1 79 ? -7.205 -5.759 -2.557 1.00 78.81 79 LEU A N 1
ATOM 589 C CA . LEU A 1 79 ? -7.532 -6.868 -3.455 1.00 78.81 79 LEU A CA 1
ATOM 590 C C . LEU A 1 79 ? -8.084 -6.376 -4.795 1.00 78.81 79 LEU A C 1
ATOM 592 O O . LEU A 1 79 ? -7.687 -6.891 -5.833 1.00 78.81 79 LEU A O 1
ATOM 596 N N . VAL A 1 80 ? -8.950 -5.359 -4.786 1.00 78.88 80 VAL A N 1
ATOM 597 C CA . VAL A 1 80 ? -9.470 -4.743 -6.018 1.00 78.88 80 VAL A CA 1
ATOM 598 C C . VAL A 1 80 ? -8.352 -4.042 -6.792 1.00 78.88 80 VAL A C 1
ATOM 600 O O . VAL A 1 80 ? -8.262 -4.201 -8.006 1.00 78.88 80 VAL A O 1
ATOM 603 N N . ALA A 1 81 ? -7.471 -3.314 -6.102 1.00 73.25 81 ALA A N 1
ATOM 604 C CA . ALA A 1 81 ? -6.310 -2.676 -6.714 1.00 73.25 81 ALA A CA 1
ATOM 605 C C . ALA A 1 81 ? -5.335 -3.709 -7.292 1.00 73.25 81 ALA A C 1
ATOM 607 O O . ALA A 1 81 ? -4.856 -3.525 -8.405 1.00 73.25 81 ALA A O 1
ATOM 608 N N . ALA A 1 82 ? -5.090 -4.817 -6.587 1.00 72.38 82 ALA A N 1
ATOM 609 C CA . ALA A 1 82 ? -4.279 -5.927 -7.083 1.00 72.38 82 ALA A CA 1
ATOM 610 C C . ALA A 1 82 ? -4.896 -6.573 -8.331 1.00 72.38 82 ALA A C 1
ATOM 612 O O . ALA A 1 82 ? -4.170 -6.940 -9.241 1.00 72.38 82 ALA A O 1
ATOM 613 N N . TRP A 1 83 ? -6.227 -6.653 -8.404 1.00 69.88 83 TRP A N 1
ATOM 614 C CA . TRP A 1 83 ? -6.938 -7.153 -9.583 1.00 69.88 83 TRP A CA 1
ATOM 615 C C . TRP A 1 83 ? -6.854 -6.211 -10.792 1.00 69.88 83 TRP A C 1
ATOM 617 O O . TRP A 1 83 ? -6.858 -6.668 -11.928 1.00 69.88 83 TRP A O 1
ATOM 627 N N . PHE A 1 84 ? -6.787 -4.899 -10.550 1.00 63.69 84 PHE A N 1
ATOM 628 C CA . PHE A 1 84 ? -6.591 -3.878 -11.586 1.00 63.69 84 PHE A CA 1
ATOM 629 C C . PHE A 1 84 ? -5.117 -3.632 -11.936 1.00 63.69 84 PHE A C 1
ATOM 631 O O . PHE A 1 84 ? -4.835 -2.920 -12.898 1.00 63.69 84 PHE A O 1
ATOM 638 N N . THR A 1 85 ? -4.183 -4.168 -11.148 1.00 58.16 85 THR A N 1
ATOM 639 C CA . THR A 1 85 ? -2.750 -4.028 -11.409 1.00 58.16 85 THR A CA 1
ATOM 640 C C . THR A 1 85 ? -2.385 -4.950 -12.565 1.00 58.16 85 THR A C 1
ATOM 642 O O . THR A 1 85 ? -2.575 -6.159 -12.491 1.00 58.16 85 THR A 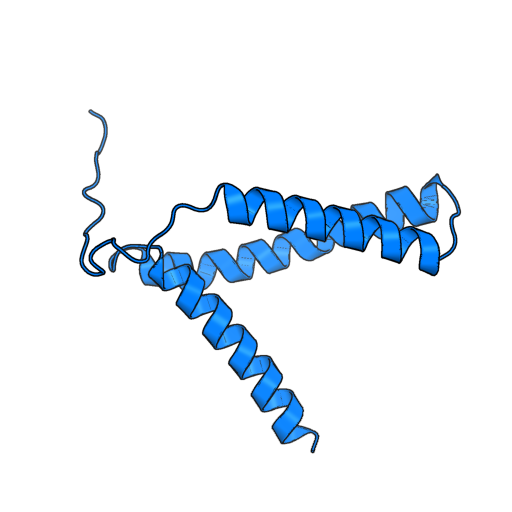O 1
ATOM 645 N N . GLU A 1 86 ? -1.897 -4.354 -13.649 1.00 50.22 86 GLU A N 1
ATOM 646 C CA . GLU A 1 86 ? -1.517 -5.048 -14.877 1.00 50.22 86 GLU A CA 1
ATOM 647 C C . GLU A 1 86 ? -0.359 -6.030 -14.624 1.00 50.22 86 GLU A C 1
ATOM 649 O O . GLU A 1 86 ? 0.629 -5.707 -13.962 1.00 50.22 86 GLU A O 1
ATOM 654 N N . GLU A 1 87 ? -0.480 -7.247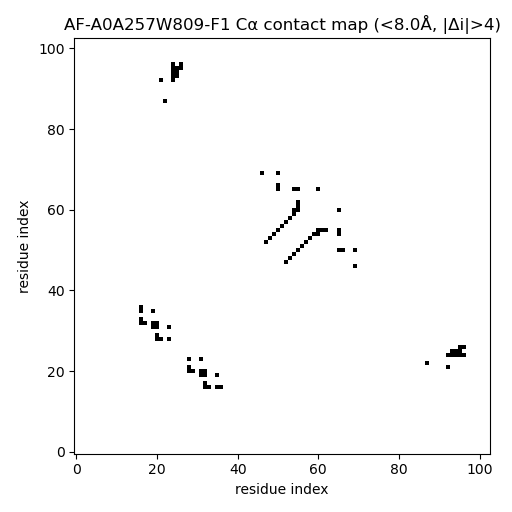 -15.151 1.00 49.44 87 GLU A N 1
ATOM 655 C CA . GLU A 1 87 ? 0.478 -8.331 -14.943 1.00 49.44 87 GLU A CA 1
ATOM 656 C C . GLU A 1 87 ? 1.799 -8.043 -15.693 1.00 49.44 87 GLU A C 1
ATOM 658 O O . GLU A 1 87 ? 1.903 -8.202 -16.909 1.00 49.44 87 GLU A O 1
ATOM 663 N N . THR A 1 88 ? 2.848 -7.628 -14.983 1.00 50.28 88 THR A N 1
ATOM 664 C CA . THR A 1 88 ? 4.160 -7.268 -15.568 1.00 50.28 88 THR A CA 1
ATOM 665 C C . THR A 1 88 ? 5.071 -8.456 -15.884 1.00 50.28 88 THR A C 1
ATOM 667 O O . THR A 1 88 ? 6.133 -8.265 -16.473 1.00 50.28 88 THR A O 1
ATOM 670 N N . PHE A 1 89 ? 4.671 -9.692 -15.567 1.00 46.53 89 PHE A N 1
ATOM 671 C CA . PHE A 1 89 ? 5.528 -10.881 -15.712 1.00 46.53 89 PHE A CA 1
ATOM 672 C C . PHE A 1 89 ? 5.973 -11.189 -17.155 1.00 46.53 89 PHE A C 1
ATOM 674 O O . PHE A 1 89 ? 6.936 -11.926 -17.344 1.00 46.53 89 PHE A O 1
ATOM 681 N N . HIS A 1 90 ? 5.299 -10.630 -18.165 1.00 42.81 90 HIS A N 1
ATOM 682 C CA . HIS A 1 90 ? 5.645 -10.798 -19.583 1.00 42.81 90 HIS A CA 1
ATOM 683 C C . HIS A 1 90 ? 6.131 -9.501 -20.253 1.00 42.81 90 HIS A C 1
ATOM 685 O O . HIS A 1 90 ? 6.278 -9.467 -21.474 1.00 42.81 90 HIS A O 1
ATOM 691 N N . LYS A 1 91 ? 6.370 -8.426 -19.488 1.00 45.19 91 LYS A N 1
ATOM 692 C CA . LYS A 1 91 ? 6.832 -7.144 -20.031 1.00 45.19 91 LYS A CA 1
ATOM 693 C C . LYS A 1 91 ? 8.354 -7.058 -19.915 1.00 45.19 91 LYS A C 1
ATOM 695 O O . LYS A 1 91 ? 8.907 -7.183 -18.825 1.00 45.19 91 LYS A O 1
ATOM 700 N N . ASP A 1 92 ? 9.031 -6.859 -21.044 1.00 43.12 92 ASP A N 1
ATOM 701 C CA . ASP A 1 92 ? 10.487 -6.715 -21.097 1.00 43.12 92 ASP A CA 1
ATOM 702 C C . ASP A 1 92 ? 10.962 -5.570 -20.196 1.00 43.12 92 ASP A C 1
ATOM 704 O O . ASP A 1 92 ? 10.547 -4.432 -20.366 1.00 43.12 92 ASP A O 1
ATOM 708 N N . LEU A 1 93 ? 11.881 -5.858 -19.270 1.00 45.91 93 LEU A N 1
ATOM 709 C CA . LEU A 1 93 ? 12.372 -4.952 -18.217 1.00 45.91 93 LEU A CA 1
ATOM 710 C C . LEU A 1 93 ? 13.100 -3.689 -18.741 1.00 45.91 93 LEU A C 1
ATOM 712 O O . LEU A 1 93 ? 13.355 -2.753 -17.988 1.00 45.91 93 LEU A O 1
ATOM 716 N N . ASN A 1 94 ? 13.448 -3.653 -20.030 1.00 46.03 94 ASN A N 1
ATOM 717 C CA . ASN A 1 94 ? 14.135 -2.542 -20.692 1.00 46.03 94 ASN A CA 1
ATOM 718 C C . ASN A 1 94 ? 13.199 -1.824 -21.670 1.00 46.03 94 ASN A C 1
ATOM 720 O O . ASN A 1 94 ? 13.484 -1.750 -22.864 1.00 46.03 94 ASN A O 1
ATOM 724 N N . TYR A 1 95 ? 12.085 -1.292 -21.174 1.00 51.16 95 TYR A N 1
ATOM 725 C CA . TYR A 1 95 ? 11.279 -0.363 -21.954 1.00 51.16 95 TYR A CA 1
ATOM 726 C C . TYR A 1 95 ? 11.532 1.062 -21.466 1.00 51.16 95 TYR A C 1
ATOM 728 O O . TYR A 1 95 ? 11.424 1.390 -20.283 1.00 51.16 95 TYR A O 1
ATOM 736 N N . VAL A 1 96 ? 11.945 1.908 -22.400 1.00 49.34 96 VAL A N 1
ATOM 737 C CA . VAL A 1 96 ? 11.956 3.352 -22.210 1.00 49.34 96 VAL A CA 1
ATOM 738 C C . VAL A 1 96 ? 10.501 3.770 -22.383 1.00 49.34 96 VAL A C 1
ATOM 740 O O . VAL A 1 96 ? 9.922 3.461 -23.424 1.00 49.34 96 VAL A O 1
ATOM 743 N N . GLU A 1 97 ? 9.886 4.415 -21.388 1.00 54.41 97 GLU A N 1
ATOM 744 C CA . GLU A 1 97 ? 8.642 5.136 -21.665 1.00 54.41 97 GLU A CA 1
ATOM 745 C C . GLU A 1 97 ? 9.004 6.212 -22.686 1.00 54.41 97 GLU A C 1
ATOM 747 O O . GLU A 1 97 ? 9.696 7.182 -22.368 1.00 54.41 97 GLU A O 1
ATOM 752 N N . ALA A 1 98 ? 8.668 5.956 -23.954 1.00 47.75 98 ALA A N 1
ATOM 753 C CA . ALA A 1 98 ? 8.732 6.972 -24.977 1.00 47.75 98 ALA A CA 1
ATOM 754 C C . ALA A 1 98 ? 7.709 8.008 -24.546 1.00 47.75 98 ALA A C 1
ATOM 756 O O . ALA A 1 98 ? 6.520 7.711 -24.442 1.00 47.75 98 ALA A O 1
ATOM 757 N N . GLU A 1 99 ? 8.216 9.185 -24.219 1.00 50.03 99 GLU A N 1
ATOM 758 C CA . GLU A 1 99 ? 7.417 1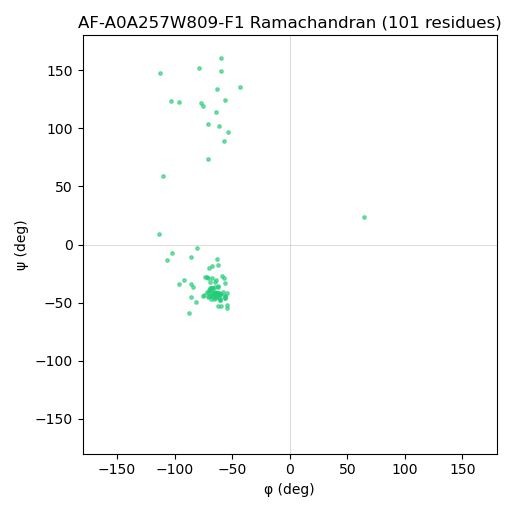0.369 -24.024 1.00 50.03 99 GLU A CA 1
ATOM 759 C C . GLU A 1 99 ? 6.584 10.542 -25.294 1.00 50.03 99 GLU A C 1
ATOM 761 O O . GLU A 1 99 ? 7.055 11.051 -26.310 1.00 50.03 99 GLU A O 1
ATOM 766 N N . GLU A 1 100 ? 5.336 10.075 -25.263 1.00 50.50 100 GLU A N 1
ATOM 767 C CA . GLU A 1 100 ? 4.292 10.661 -26.081 1.00 50.50 100 GLU A CA 1
ATOM 768 C C . GLU A 1 100 ? 4.030 12.024 -25.448 1.00 50.50 100 GLU A C 1
ATOM 770 O O . GLU A 1 100 ? 3.069 12.256 -24.716 1.00 50.50 100 GLU A O 1
ATOM 775 N N . MET A 1 101 ? 4.994 12.917 -25.683 1.00 46.50 101 MET A N 1
ATOM 776 C CA . MET A 1 101 ? 4.777 14.344 -25.703 1.00 46.50 101 MET A CA 1
ATOM 777 C C . MET A 1 101 ? 3.705 14.553 -26.763 1.00 46.50 101 MET A C 1
ATOM 779 O O . MET A 1 101 ? 3.980 14.646 -27.960 1.00 46.50 101 MET A O 1
ATOM 783 N N . LEU A 1 102 ? 2.462 14.481 -26.281 1.00 39.12 102 LEU A N 1
ATOM 784 C CA . LEU A 1 102 ? 1.272 14.931 -26.973 1.00 39.12 102 LEU A CA 1
ATOM 785 C C . LEU A 1 102 ? 1.601 16.290 -27.619 1.00 39.12 102 LEU A C 1
ATOM 787 O O . LEU A 1 102 ? 2.258 17.108 -26.966 1.00 39.12 102 LEU A O 1
ATOM 791 N N . PRO A 1 103 ? 1.204 16.496 -28.886 1.00 48.06 103 PRO A N 1
ATOM 792 C CA . PRO A 1 103 ? 1.546 17.688 -29.661 1.00 48.06 103 PRO A CA 1
ATOM 793 C C . PRO A 1 103 ? 1.139 19.004 -28.988 1.00 48.06 103 PRO A C 1
ATOM 795 O O . PRO A 1 103 ? 0.111 19.023 -28.270 1.00 48.06 103 PRO A O 1
#

Solvent-accessible surface area (backbone atoms only — not comparable to full-atom values): 5959 Å² total; per-residue (Å²): 110,69,69,57,55,53,50,50,56,53,48,53,52,51,51,54,34,49,62,59,14,68,76,43,27,72,88,47,22,70,57,38,41,53,45,54,61,49,51,56,60,60,46,49,61,53,53,46,46,49,43,50,54,47,37,39,66,70,64,68,48,55,72,67,60,40,48,52,52,49,49,50,50,54,50,52,53,49,53,51,49,56,70,68,50,77,82,60,92,83,56,73,80,84,41,73,80,73,80,78,71,71,131

Secondary structure (DSSP, 8-state):
-HHHHHHHHHHHHHHHHHHHHTTS-TTTHHHHHHHHHHHHHHHHHHHHHIIIIIIIIIT---HHHHHHHHHHHHHHHHHHHHHHS--GGGS-S----------

pLDDT: mean 70.63, std 12.9, range [39.12, 85.12]

Foldseek 3Di:
DVVVVVVVVVVVLQVVLQVQLLVDAPVCSVVRSVVVVVVVVVVVVVLVCCLCVPCCVVVVDDNVVSVVVSVVVVVVVVVVVVVVDDDCPPPDSHDDPPPPPPD

Mean predicted aligned error: 11.79 Å

Sequence (103 aa):
LACAALGFSTGFWAIFVTMGAEQFGTNLRATAATTIPNMVRGALPLINLLFLNVFQKSWGWDIIQSGIITGVLVMSITLVAAWFTEETFHKDLNYVEAEEMLP

Radius of gyration: 18.39 Å; Cα contacts (8 Å, |Δi|>4): 46; chains: 1; bounding box: 39×29×50 Å